Protein 3GP2 (pdb70)

Radius of gyration: 15.37 Å; Cα contacts (8 Å, |Δi|>4): 193; chains: 2; bounding box: 39×36×37 Å

B-factor: mean 21.36, std 9.33, range [9.02, 58.2]

Organism: Gallus gallus (NCBI:txid9031)

GO terms:
  GO:0005509 calcium ion binding (F, IDA)
  GO:0032991 protein-containing complex (C, IDA)
  GO:0051401 CH domain binding (F, IPI)
  GO:0005515 protein binding (F, IPI)
  GO:0097718 disordered domain specific binding (F, IPI)
  GO:0017022 myosin binding (F, IPI)

Sequence (166 aa):
DQLTEEQIAEFKEAFSLFDKDGDGTITTKELGTVMRSLGQNPTEAELQDMINEVDADGNGTIDFPEFLTMMARKMKDTDSEEEIREAFRVFDKDGNGYISAAELRHVMTNLGEKLTDEEVDEMIREADIDGDGQVNYEEFVQMMTASFNARRKLKGAILTTMLATA

InterPro domains:
  IPR002048 EF-hand domain [PF13499] (12-73)
  IPR002048 EF-hand domain [PF13499] (83-147)
  IPR002048 EF-hand domain [PS50222] (8-43)
  IPR002048 EF-hand domain [PS50222] (44-79)
  IPR002048 EF-hand domain [PS50222] (81-116)
  IPR002048 EF-hand domain [PS50222] (117-149)
  IPR002048 EF-hand domain [SM00054] (12-40)
  IPR002048 EF-hand domain [SM00054] (48-76)
  IPR002048 EF-hand domain [SM00054] (85-113)
  IPR002048 EF-hand domain [SM00054] (121-149)
  IPR002048 EF-hand domain [cd00051] (12-74)
  IPR002048 EF-hand domain [cd00051] (85-147)
  IPR011992 EF-hand domain pair [SSF47473] (2-147)
  IPR018247 EF-Hand 1, calcium-binding site [PS00018] (21-33)
  IPR018247 EF-Hand 1, calcium-binding site [PS00018] (57-69)
  IPR018247 EF-Hand 1, calcium-binding site [PS00018] (94-106)
  IPR018247 EF-Hand 1, calcium-binding site [PS00018] (130-142)
  IPR050230 Calmodulin/Myosin light chain/Troponin C-like [PTHR23048] (2-148)

Foldseek 3Di:
DDDDPVNVVVLVVVVCLLVVVPPQKHALVSVQLLQVLLVHHDDSVRSQVLCVVQVPVPPRIHGSVSSVVSVCVVVPDCVVVPVLVVVVCSQVVVPPFWRALVSQVSSCVSSVDDDDSVRSQVVQVVLVPPPPRIHGSVSSVVVVPD/DDDVVVVVVVVVVVVVVVPD

Structure (mmCIF, N/CA/C/O backbone):
data_3GP2
#
_entry.id   3GP2
#
_cell.length_a   69.599
_cell.length_b   38.409
_cell.length_c   75.012
_cell.angle_alpha   90.00
_cell.angle_beta   125.27
_cell.angle_gamma   90.00
#
_symmetry.space_group_name_H-M   'C 1 2 1'
#
loop_
_entity.id
_entity.type
_entity.pdbx_description
1 polymer Calmodulin
2 polymer 'Calcium/calmodulin-dependent protein kinase type II delta chain'
3 non-polymer 'CALCIUM ION'
4 water water
#
loop_
_atom_site.group_PDB
_atom_site.id
_atom_site.type_symbol
_atom_site.label_atom_id
_atom_site.label_alt_id
_atom_site.label_comp_id
_atom_site.label_asym_id
_atom_site.label_entity_id
_atom_site.label_seq_id
_atom_site.pdbx_PDB_ins_code
_atom_site.Cartn_x
_atom_site.Cartn_y
_atom_site.Cartn_z
_atom_site.occupancy
_atom_site.B_iso_or_equiv
_atom_site.auth_seq_id
_atom_site.auth_comp_id
_atom_site.auth_asym_id
_atom_site.auth_atom_id
_atom_site.pdbx_PDB_model_num
ATOM 1 N N . ASP A 1 2 ? 14.477 4.324 32.930 1.00 48.81 2 ASP A N 1
ATOM 2 C CA . ASP A 1 2 ? 15.700 4.941 33.527 1.00 48.43 2 ASP A CA 1
ATOM 3 C C . ASP A 1 2 ? 15.938 6.416 33.135 1.00 46.69 2 ASP A C 1
ATOM 4 O O . ASP A 1 2 ? 15.705 6.852 31.982 1.00 48.51 2 ASP A O 1
ATOM 9 N N . GLN A 1 3 ? 16.453 7.132 34.137 1.00 43.64 3 GLN A N 1
ATOM 10 C CA . GLN A 1 3 ? 16.848 8.542 34.114 1.00 40.74 3 GLN A CA 1
ATOM 11 C C . GLN A 1 3 ? 16.833 9.249 32.780 1.00 37.13 3 GLN A C 1
ATOM 12 O O . GLN A 1 3 ? 17.350 8.739 31.763 1.00 36.57 3 GLN A O 1
ATOM 18 N N . LEU A 1 4 ? 16.272 10.456 32.834 1.00 31.84 4 LEU A N 1
ATOM 19 C CA . LEU A 1 4 ? 16.425 11.427 31.733 1.00 28.50 4 LEU A CA 1
ATOM 20 C C . LEU A 1 4 ? 17.934 11.644 31.528 1.00 26.07 4 LEU A C 1
ATOM 21 O O . LEU A 1 4 ? 18.692 11.872 32.511 1.00 27.70 4 LEU A O 1
ATOM 26 N N . THR A 1 5 ? 18.395 11.583 30.279 1.00 22.44 5 THR A N 1
ATOM 27 C CA . THR A 1 5 ? 19.817 11.748 30.000 1.00 20.84 5 THR A CA 1
ATOM 28 C C . THR A 1 5 ? 20.165 13.150 29.461 1.00 19.08 5 THR A C 1
ATOM 29 O O . THR A 1 5 ? 19.301 13.871 28.937 1.00 18.38 5 THR A O 1
ATOM 33 N N . GLU A 1 6 ? 21.440 13.512 29.528 1.00 18.56 6 GLU A N 1
ATOM 34 C CA . GLU A 1 6 ? 21.933 14.782 29.039 1.00 17.92 6 GLU A CA 1
ATOM 35 C C . GLU A 1 6 ? 21.641 14.904 27.541 1.00 15.51 6 GLU A C 1
ATOM 36 O O . GLU A 1 6 ? 21.201 15.964 27.057 1.00 15.45 6 GLU A O 1
ATOM 42 N N . GLU A 1 7 ? 21.856 13.833 26.811 1.00 15.72 7 GLU A N 1
ATOM 43 C CA . GLU A 1 7 ? 21.584 13.858 25.361 1.00 16.11 7 GLU A CA 1
ATOM 44 C C . GLU A 1 7 ? 20.087 14.033 25.021 1.00 15.43 7 GLU A C 1
ATOM 45 O O . GLU A 1 7 ? 19.739 14.793 24.097 1.00 14.51 7 GLU A O 1
ATOM 51 N N . GLN A 1 8 ? 19.224 13.374 25.792 1.00 15.49 8 GLN A N 1
ATOM 52 C CA . GLN A 1 8 ? 17.796 13.565 25.614 1.00 16.05 8 GLN A CA 1
ATOM 53 C C . GLN A 1 8 ? 17.401 15.020 25.772 1.00 14.04 8 GLN A C 1
ATOM 54 O O . GLN A 1 8 ? 16.603 15.595 25.030 1.00 15.35 8 GLN A O 1
ATOM 60 N N . ILE A 1 9 ? 17.967 15.628 26.821 1.00 13.91 9 ILE A N 1
ATOM 61 C CA . ILE A 1 9 ? 17.719 17.049 27.064 1.00 13.36 9 ILE A CA 1
ATOM 62 C C . ILE A 1 9 ? 18.151 17.919 25.878 1.00 12.99 9 ILE A C 1
ATOM 63 O O . ILE A 1 9 ? 17.403 18.808 25.446 1.00 11.84 9 ILE A O 1
ATOM 68 N N . ALA A 1 10 ? 19.314 17.625 25.309 1.00 12.82 10 ALA A N 1
ATOM 69 C CA . ALA A 1 10 ? 19.840 18.386 24.201 1.00 12.66 10 ALA A CA 1
ATOM 70 C C . ALA A 1 10 ? 18.930 18.250 22.980 1.00 11.52 10 ALA A C 1
ATOM 71 O O . ALA A 1 10 ? 18.788 19.209 22.227 1.00 12.60 10 ALA A O 1
ATOM 73 N N . GLU A 1 11 ? 18.364 17.052 22.761 1.00 11.95 11 GLU A N 1
ATOM 74 C CA . GLU A 1 11 ? 17.427 16.776 21.661 1.00 11.20 11 GLU A CA 1
ATOM 75 C C . GLU A 1 11 ? 16.182 17.649 21.852 1.00 11.39 11 GLU A C 1
ATOM 76 O O . GLU A 1 11 ? 15.700 18.297 20.916 1.00 11.99 11 GLU A O 1
ATOM 82 N N . PHE A 1 12 ? 15.643 17.647 23.074 1.00 12.01 12 PHE A N 1
ATOM 83 C CA . PHE A 1 12 ? 14.489 18.505 23.338 1.00 12.18 12 PHE A CA 1
ATOM 84 C C . PHE A 1 12 ? 14.813 20.006 23.142 1.00 11.47 12 PHE A C 1
ATOM 85 O O . PHE A 1 12 ? 14.012 20.818 22.667 1.00 12.55 12 PHE A O 1
ATOM 93 N N . LYS A 1 13 ? 16.007 20.416 23.562 1.00 11.95 13 LYS A N 1
ATOM 94 C CA . LYS A 1 13 ? 16.423 21.784 23.437 1.00 12.63 13 LYS A CA 1
ATOM 95 C C . LYS A 1 13 ? 16.567 22.179 21.960 1.00 10.54 13 LYS A C 1
ATOM 96 O O . LYS A 1 13 ? 16.255 23.322 21.580 1.00 13.62 13 LYS A O 1
ATOM 102 N N . GLU A 1 14 ? 17.050 21.263 21.150 1.00 11.14 14 GLU A N 1
ATOM 103 C CA . GLU A 1 14 ? 17.138 21.497 19.720 1.00 11.67 14 GLU A CA 1
ATOM 104 C C . GLU A 1 14 ? 15.704 21.730 19.160 1.00 10.48 14 GLU A C 1
ATOM 105 O O . GLU A 1 14 ? 15.481 22.645 18.354 1.00 12.15 14 GLU A O 1
ATOM 111 N N . ALA A 1 15 ? 14.765 20.849 19.504 1.00 11.84 15 ALA A N 1
ATOM 112 C CA . ALA A 1 15 ? 13.370 21.027 19.038 1.00 11.45 15 ALA A CA 1
ATOM 113 C C . ALA A 1 15 ? 12.822 22.407 19.498 1.00 10.34 15 ALA A C 1
ATOM 114 O O . ALA A 1 15 ? 12.207 23.147 18.700 1.00 12.66 15 ALA A O 1
ATOM 116 N N . PHE A 1 16 ? 13.097 22.780 20.773 1.00 12.14 16 PHE A N 1
ATOM 117 C CA . PHE A 1 16 ? 12.595 24.021 21.300 1.00 13.26 16 PHE A CA 1
ATOM 118 C C . PHE A 1 16 ? 13.160 25.199 20.483 1.00 13.08 16 PHE A C 1
ATOM 119 O O . PHE A 1 16 ? 12.470 26.145 20.122 1.00 14.15 16 PHE A O 1
ATOM 127 N N . SER A 1 17 ? 14.449 25.123 20.174 1.00 13.29 17 SER A N 1
ATOM 128 C CA . SER A 1 17 ? 15.120 26.152 19.372 1.00 14.75 17 SER A CA 1
ATOM 129 C C . SER A 1 17 ? 14.563 26.278 17.975 1.00 13.74 17 SER A C 1
ATOM 130 O O . SER A 1 17 ? 14.602 27.385 17.41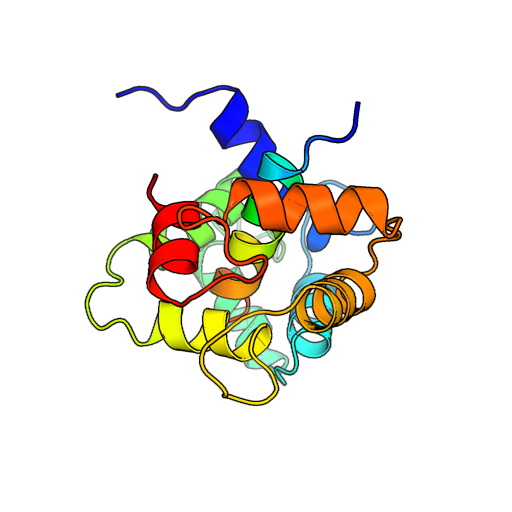2 1.00 15.33 17 SER A O 1
ATOM 133 N N . LEU A 1 18 ? 14.026 25.204 17.374 1.00 12.02 18 LEU A N 1
ATOM 134 C CA . LEU A 1 18 ? 13.432 25.369 16.033 1.00 11.93 18 LEU A CA 1
ATOM 135 C C . LEU A 1 18 ? 12.176 26.217 16.085 1.00 12.45 18 LEU A C 1
ATOM 136 O O . LEU A 1 18 ? 11.879 26.897 15.129 1.00 15.19 18 LEU A O 1
ATOM 141 N N . PHE A 1 19 ? 11.452 26.167 17.212 1.00 12.19 19 PHE A N 1
ATOM 142 C CA . PHE A 1 19 ? 10.329 27.057 17.412 1.00 12.69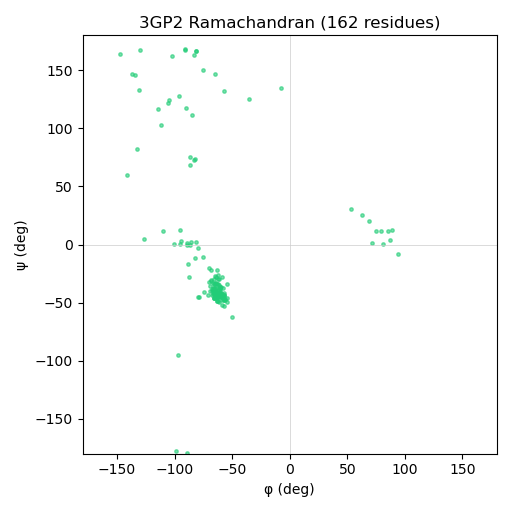 19 PHE A CA 1
ATOM 143 C C . PHE A 1 19 ? 10.781 28.476 17.852 1.00 14.35 19 PHE A C 1
ATOM 144 O O . PHE A 1 19 ? 10.217 29.477 17.376 1.00 15.81 19 PHE A O 1
ATOM 152 N N . ASP A 1 20 ? 11.721 28.540 18.803 1.00 16.31 20 ASP A N 1
ATOM 153 C CA . ASP A 1 20 ? 12.168 29.760 19.451 1.00 17.77 20 ASP A CA 1
ATOM 154 C C . ASP A 1 20 ? 13.262 30.413 18.647 1.00 19.57 20 ASP A C 1
ATOM 155 O O . ASP A 1 20 ? 14.435 30.427 19.057 1.00 22.68 20 ASP A O 1
ATOM 160 N N . LYS A 1 21 ? 12.875 30.903 17.491 1.00 23.02 21 LYS A N 1
ATOM 161 C CA . LYS A 1 21 ? 13.879 31.294 16.509 1.00 24.94 21 LYS A CA 1
ATOM 162 C C . LYS A 1 21 ? 14.655 32.549 16.921 1.00 27.44 21 LYS A C 1
ATOM 163 O O . LYS A 1 21 ? 15.809 32.725 16.478 1.00 29.06 21 LYS A O 1
ATOM 169 N N . ASP A 1 22 ? 14.061 33.318 17.844 1.00 26.75 22 ASP A N 1
ATOM 170 C CA . ASP A 1 22 ? 14.649 34.607 18.292 1.00 26.95 22 ASP A CA 1
ATOM 171 C C . ASP A 1 22 ? 15.457 34.381 19.567 1.00 27.02 22 ASP A C 1
ATOM 172 O O . ASP A 1 22 ? 16.078 35.309 20.086 1.00 28.04 22 ASP A O 1
ATOM 177 N N . GLY A 1 23 ? 15.476 33.124 19.983 1.00 25.79 23 GLY A N 1
ATOM 178 C CA . GLY A 1 23 ? 16.237 32.596 21.126 1.00 25.91 23 GLY A CA 1
ATOM 179 C C . GLY A 1 23 ? 16.005 33.333 22.407 1.00 26.68 23 GLY A C 1
ATOM 180 O O . GLY A 1 23 ? 16.895 33.433 23.254 1.00 27.51 23 GLY A O 1
ATOM 181 N N . ASP A 1 24 ? 14.817 33.882 22.570 1.00 25.78 24 ASP A N 1
ATOM 182 C CA . ASP A 1 24 ? 14.477 34.563 23.823 1.00 25.44 24 ASP A CA 1
ATOM 183 C C . ASP A 1 24 ? 13.951 33.681 24.943 1.00 24.74 24 ASP A C 1
ATOM 184 O O . ASP A 1 24 ? 13.690 34.172 26.057 1.00 26.18 24 ASP A O 1
ATOM 189 N N . GLY A 1 25 ? 13.882 32.363 24.694 1.00 23.05 25 GLY A N 1
ATOM 190 C CA . GLY A 1 25 ? 13.524 31.391 25.699 1.00 21.62 25 GLY A CA 1
ATOM 191 C C . GLY A 1 25 ? 12.044 31.140 25.857 1.00 21.69 25 GLY A C 1
ATOM 192 O O . GLY A 1 25 ? 11.630 30.380 26.722 1.00 21.63 25 GLY A O 1
ATOM 193 N N . THR A 1 26 ? 11.237 31.771 25.013 1.00 21.02 26 THR A N 1
ATOM 194 C CA . THR A 1 26 ? 9.798 31.529 25.068 1.00 21.95 26 THR A CA 1
ATOM 195 C C . THR A 1 26 ? 9.268 31.315 23.654 1.00 18.00 26 THR A C 1
ATOM 196 O O . THR A 1 26 ? 9.822 31.879 22.726 1.00 19.59 26 THR A O 1
ATOM 200 N N . ILE A 1 27 ? 8.248 30.439 23.493 1.00 16.15 27 ILE A N 1
ATOM 201 C CA . ILE A 1 27 ? 7.625 30.190 22.212 1.00 14.92 27 ILE A CA 1
ATOM 202 C C . ILE A 1 27 ? 6.271 30.891 22.291 1.00 14.81 27 ILE A C 1
ATOM 203 O O . ILE A 1 27 ? 5.412 30.626 23.123 1.00 16.26 27 ILE A O 1
ATOM 208 N N . THR A 1 28 ? 6.121 31.779 21.355 1.00 16.03 28 THR A N 1
ATOM 209 C CA . THR A 1 28 ? 4.876 32.513 21.184 1.00 16.33 28 THR A CA 1
ATOM 210 C C . THR A 1 28 ? 3.904 31.812 20.211 1.00 15.73 28 THR A C 1
ATOM 211 O O . THR A 1 28 ? 4.335 30.960 19.403 1.00 15.17 28 THR A O 1
ATOM 215 N N . THR A 1 29 ? 2.624 32.238 20.141 1.00 18.42 29 THR A N 1
ATOM 216 C CA . THR A 1 29 ? 1.735 31.686 19.093 1.00 18.79 29 THR A CA 1
ATOM 217 C C . THR A 1 29 ? 2.278 32.013 17.701 1.00 17.06 29 THR A C 1
ATOM 218 O O . THR A 1 29 ? 2.149 31.183 16.786 1.00 16.70 29 THR A O 1
ATOM 222 N N . LYS A 1 30 ? 2.892 33.184 17.516 1.00 16.71 30 LYS A N 1
ATOM 223 C CA . LYS A 1 30 ? 3.452 33.549 16.216 1.00 16.47 30 LYS A CA 1
ATOM 224 C C . LYS A 1 30 ? 4.563 32.549 15.816 1.00 13.76 30 LYS A C 1
ATOM 225 O O . LYS A 1 30 ? 4.564 32.053 14.656 1.00 15.84 30 LYS A O 1
ATOM 231 N N . GLU A 1 31 ? 5.422 32.177 16.787 1.00 14.07 31 GLU A N 1
ATOM 232 C CA . GLU A 1 31 ? 6.475 31.224 16.478 1.00 13.65 31 GLU A CA 1
ATOM 233 C C . GLU A 1 31 ? 5.899 29.801 16.200 1.00 12.74 31 GLU A C 1
ATOM 234 O O . GLU A 1 31 ? 6.365 29.085 15.311 1.00 13.98 31 GLU A O 1
ATOM 240 N N . LEU A 1 32 ? 4.914 29.390 16.964 1.00 11.83 32 LEU A N 1
ATOM 241 C CA . LEU A 1 32 ? 4.263 28.132 16.717 1.00 12.94 32 LEU A CA 1
ATOM 242 C C . LEU A 1 32 ? 3.700 28.060 15.299 1.00 13.52 32 LEU A C 1
ATOM 243 O O . LEU A 1 32 ? 3.911 27.125 14.549 1.00 13.99 32 LEU A O 1
ATOM 252 N N . GLY A 1 33 ? 2.994 29.123 14.928 1.00 12.89 33 GLY A N 1
ATOM 253 C CA . GLY A 1 33 ? 2.411 29.210 13.618 1.00 14.38 33 GLY A CA 1
ATOM 254 C C . GLY A 1 33 ? 3.429 29.161 12.511 1.00 12.45 33 GLY A C 1
ATOM 255 O O . GLY A 1 33 ? 3.244 28.510 11.486 1.00 15.40 33 GLY A O 1
ATOM 256 N N . THR A 1 34 ? 4.519 29.892 12.706 1.00 14.49 34 THR A N 1
ATOM 257 C CA . THR A 1 34 ? 5.576 29.923 11.717 1.00 15.71 34 THR A CA 1
ATOM 258 C C . THR A 1 34 ? 6.146 28.542 11.399 1.00 14.48 34 THR A C 1
ATOM 259 O O . THR A 1 34 ? 6.238 28.114 10.209 1.00 14.68 34 THR A O 1
ATOM 263 N N . VAL A 1 35 ? 6.446 27.796 12.461 1.00 13.98 35 VAL A N 1
ATOM 264 C CA . VAL A 1 35 ? 6.990 26.456 12.265 1.00 14.10 35 VAL A CA 1
ATOM 265 C C . VAL A 1 35 ? 5.926 25.566 11.572 1.00 13.79 35 VAL A C 1
ATOM 266 O O . VAL A 1 35 ? 6.199 24.861 10.585 1.00 14.42 35 VAL A O 1
ATOM 270 N N . MET A 1 36 ? 4.683 25.631 12.053 1.00 12.92 36 MET A N 1
ATOM 271 C CA . MET A 1 36 ? 3.665 24.751 11.525 1.00 13.59 36 MET A CA 1
ATOM 272 C C . MET A 1 36 ? 3.436 25.024 10.039 1.00 13.20 36 MET A C 1
ATOM 273 O O . MET A 1 36 ? 3.311 24.092 9.270 1.00 14.46 36 MET A O 1
ATOM 278 N N . ARG A 1 37 ? 3.327 26.282 9.650 1.00 12.96 37 ARG A N 1
ATOM 279 C CA . ARG A 1 37 ? 3.159 26.585 8.238 1.00 14.83 37 ARG A CA 1
ATOM 280 C C . ARG A 1 37 ? 4.350 26.167 7.401 1.00 16.18 37 ARG A C 1
ATOM 281 O O . ARG A 1 37 ? 4.205 25.728 6.250 1.00 18.38 37 ARG A O 1
ATOM 289 N N . SER A 1 38 ? 5.529 26.260 7.984 1.00 15.98 38 SER A N 1
ATOM 290 C CA . SER A 1 38 ? 6.756 25.789 7.283 1.00 17.88 38 SER A CA 1
ATOM 291 C C . SER A 1 38 ? 6.684 24.295 6.967 1.00 17.33 38 SER A C 1
ATOM 292 O O . SER A 1 38 ? 7.299 23.815 5.981 1.00 19.46 38 SER A O 1
ATOM 295 N N . LEU A 1 39 ? 5.970 23.563 7.795 1.00 17.17 39 LEU A N 1
ATOM 296 C CA . LEU A 1 39 ? 5.777 22.128 7.687 1.00 17.70 39 LEU A CA 1
ATOM 297 C C . LEU A 1 39 ? 4.461 21.742 6.947 1.00 18.85 39 LEU A C 1
ATOM 298 O O . LEU A 1 39 ? 4.024 20.598 6.978 1.00 20.65 39 LEU A O 1
ATOM 303 N N . GLY A 1 40 ? 3.859 22.742 6.314 1.00 18.73 40 GLY A N 1
ATOM 304 C CA . GLY A 1 40 ? 2.711 22.568 5.418 1.00 20.18 40 GLY A CA 1
ATOM 305 C C . GLY A 1 40 ? 1.376 22.545 6.092 1.00 19.11 40 GLY A C 1
ATOM 306 O O . GLY A 1 40 ? 0.395 22.160 5.484 1.00 22.64 40 GLY A O 1
ATOM 307 N N . GLN A 1 41 ? 1.353 22.929 7.372 1.00 18.21 41 GLN A N 1
ATOM 308 C CA . GLN A 1 41 ? 0.128 22.996 8.125 1.00 17.40 41 GLN A CA 1
ATOM 309 C C . GLN A 1 41 ? -0.473 24.414 7.987 1.00 16.95 41 GLN A C 1
ATOM 310 O O . GLN A 1 41 ? 0.191 25.340 7.563 1.00 17.63 41 GLN A O 1
ATOM 316 N N . ASN A 1 42 ? -1.722 24.577 8.404 1.00 16.91 42 ASN A N 1
ATOM 317 C CA . ASN A 1 42 ? -2.405 25.878 8.325 1.00 17.54 42 ASN A CA 1
ATOM 318 C C . ASN A 1 42 ? -3.274 26.135 9.556 1.00 16.23 42 ASN A C 1
ATOM 319 O O . ASN A 1 42 ? -4.494 26.371 9.445 1.00 16.81 42 ASN A O 1
ATOM 324 N N . PR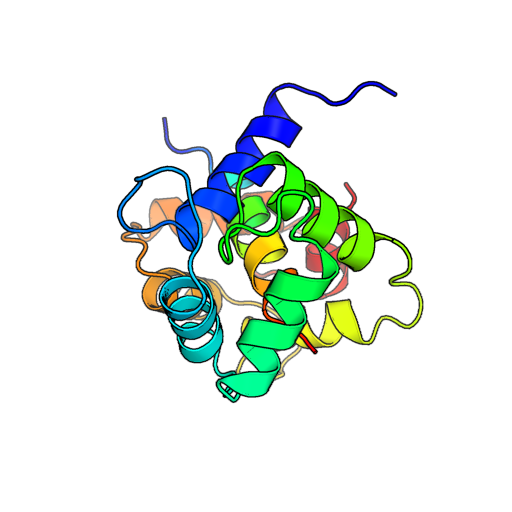O A 1 43 ? -2.647 26.153 10.726 1.00 17.10 43 PRO A N 1
ATOM 325 C CA . PRO A 1 43 ? -3.453 26.357 11.902 1.00 14.70 43 PRO A CA 1
ATOM 326 C C . PRO A 1 43 ? -4.115 27.730 11.944 1.00 14.30 43 PRO A C 1
ATOM 327 O O . PRO A 1 43 ? -3.530 28.733 11.548 1.00 15.84 43 PRO A O 1
ATOM 331 N N . THR A 1 44 ? -5.313 27.780 12.528 1.00 14.03 44 THR A N 1
ATOM 332 C CA . THR A 1 44 ? -5.940 29.076 12.729 1.00 14.10 44 THR A CA 1
ATOM 333 C C . THR A 1 44 ? -5.375 29.691 14.039 1.00 14.16 44 THR A C 1
ATOM 334 O O . THR A 1 44 ? -4.782 29.002 14.850 1.00 13.68 44 THR A O 1
ATOM 338 N N . GLU A 1 45 ? -5.547 30.981 14.237 1.00 14.32 45 GLU A N 1
ATOM 339 C CA . GLU A 1 45 ? -5.166 31.687 15.456 1.00 13.41 45 GLU A CA 1
ATOM 340 C C . GLU A 1 45 ? -5.779 31.039 16.671 1.00 14.48 45 GLU A C 1
ATOM 341 O O . GLU A 1 45 ? -5.054 30.776 17.670 1.00 14.91 45 GLU A O 1
ATOM 347 N N . ALA A 1 46 ? -7.083 30.708 16.630 1.00 13.79 46 ALA A N 1
ATOM 348 C CA . ALA A 1 46 ? -7.737 30.109 17.783 1.00 14.73 46 ALA A CA 1
ATOM 349 C C . ALA A 1 46 ? -7.165 28.730 18.055 1.00 13.39 46 ALA A C 1
ATOM 350 O O . ALA A 1 46 ? -7.072 28.317 19.215 1.00 15.24 46 ALA A O 1
ATOM 352 N N . GLU A 1 47 ? -6.781 27.997 17.002 1.00 13.73 47 GLU A N 1
ATOM 353 C CA . GLU A 1 47 ? -6.125 26.691 17.197 1.00 13.27 47 GLU A CA 1
ATOM 354 C C . GLU A 1 47 ? -4.734 26.838 17.882 1.00 14.08 47 GLU A C 1
ATOM 355 O O . GLU A 1 47 ? -4.375 26.017 18.728 1.00 15.42 47 GLU A O 1
ATOM 361 N N . LEU A 1 48 ? -3.983 27.860 17.515 1.00 13.29 48 LEU A N 1
ATOM 362 C CA . LEU A 1 48 ? -2.662 28.143 18.162 1.00 13.82 48 LEU A CA 1
ATOM 363 C C . LEU A 1 48 ? -2.849 28.502 19.628 1.00 15.00 48 LEU A C 1
ATOM 364 O O . LEU A 1 48 ? -2.153 28.011 20.529 1.00 16.22 48 LEU A O 1
ATOM 369 N N . GLN A 1 49 ? -3.899 29.250 19.902 1.00 14.57 49 GLN A N 1
ATOM 370 C CA . GLN A 1 49 ? -4.223 29.623 21.296 1.00 16.05 49 GLN A CA 1
ATOM 371 C C . GLN A 1 49 ? -4.606 28.434 22.081 1.00 15.60 49 GLN A C 1
ATOM 372 O O . GLN A 1 49 ? -4.164 28.343 23.287 1.00 18.16 49 GLN A O 1
ATOM 378 N N . ASP A 1 50 ? -5.330 27.508 21.461 1.00 17.26 50 ASP A N 1
ATOM 379 C CA . ASP A 1 50 ? -5.797 26.314 22.128 1.00 18.14 50 ASP A CA 1
ATOM 380 C C . ASP A 1 50 ? -4.536 25.485 22.531 1.00 18.51 50 ASP A C 1
ATOM 381 O O . ASP A 1 50 ? -4.458 24.968 23.643 1.00 20.98 50 ASP A O 1
ATOM 386 N N . MET A 1 51 ? -3.588 25.385 21.604 1.00 16.30 51 MET A N 1
ATOM 387 C CA . MET A 1 51 ? -2.340 24.609 21.848 1.00 17.90 51 MET A CA 1
ATOM 388 C C . MET A 1 51 ? -1.618 25.195 23.050 1.00 19.08 51 MET A C 1
ATOM 389 O O . MET A 1 51 ? -1.123 24.444 23.925 1.00 17.43 51 MET A O 1
ATOM 394 N N . ILE A 1 52 ? -1.457 26.469 23.097 1.00 16.46 52 ILE A N 1
ATOM 395 C CA . ILE A 1 52 ? -0.767 27.126 24.213 1.00 17.66 52 ILE A CA 1
ATOM 396 C C . ILE A 1 52 ? -1.549 26.981 25.486 1.00 18.76 52 ILE A C 1
ATOM 397 O O . ILE A 1 52 ? -0.990 26.660 26.554 1.00 19.17 52 ILE A O 1
ATOM 402 N N . ASN A 1 53 ? -2.859 27.157 25.432 1.00 19.45 53 ASN A N 1
ATOM 403 C CA . ASN A 1 53 ? -3.631 27.052 26.678 1.00 21.96 53 ASN A CA 1
ATOM 404 C C . ASN A 1 53 ? -3.629 25.712 27.331 1.00 22.41 53 ASN A C 1
ATOM 405 O O . ASN A 1 53 ? -3.755 25.664 28.544 1.00 25.21 53 ASN A O 1
ATOM 410 N N . GLU A 1 54 ? -3.474 24.639 26.571 1.00 22.15 54 GLU A N 1
ATOM 411 C CA . GLU A 1 54 ? -3.443 23.283 27.097 1.00 22.87 54 GLU A CA 1
ATOM 412 C C . GLU A 1 54 ? -2.253 23.067 28.056 1.00 21.97 54 GLU A C 1
ATOM 413 O O . GLU A 1 54 ? -2.320 22.188 28.937 1.00 24.06 54 GLU A O 1
ATOM 419 N N . VAL A 1 55 ? -1.191 23.835 27.881 1.00 20.37 55 VAL A N 1
ATOM 420 C CA . VAL A 1 55 ? 0.029 23.645 28.712 1.00 18.91 55 VAL A CA 1
ATOM 421 C C . VAL A 1 55 ? 0.531 24.912 29.425 1.00 18.68 55 VAL A C 1
ATOM 422 O O . VAL A 1 55 ? 1.564 24.899 30.093 1.00 20.60 55 VAL A O 1
ATOM 426 N N . ASP A 1 56 ? -0.191 26.030 29.332 1.00 19.60 56 ASP A N 1
ATOM 427 C CA . ASP A 1 56 ? 0.259 27.294 29.883 1.00 20.13 56 ASP A CA 1
ATOM 428 C C . ASP A 1 56 ? -0.021 27.414 31.363 1.00 21.54 56 ASP A C 1
ATOM 429 O O . ASP A 1 56 ? -0.918 28.167 31.782 1.00 25.00 56 ASP A O 1
ATOM 434 N N . ALA A 1 57 ? 0.778 26.677 32.104 1.00 21.37 57 ALA A N 1
ATOM 435 C CA . ALA A 1 57 ? 0.645 26.550 33.557 1.00 21.91 57 ALA A CA 1
ATOM 436 C C . ALA A 1 57 ? 0.646 27.855 34.288 1.00 22.72 57 ALA A C 1
ATOM 437 O O . ALA A 1 57 ? -0.029 27.972 35.364 1.00 26.15 57 ALA A O 1
ATOM 439 N N . ASP A 1 58 ? 1.403 28.829 33.801 1.00 23.66 58 ASP A N 1
ATOM 440 C CA . ASP A 1 58 ? 1.595 30.089 34.513 1.00 25.82 58 ASP A CA 1
ATOM 441 C C . ASP A 1 58 ? 0.723 31.182 33.945 1.00 26.69 58 ASP A C 1
ATOM 442 O O . ASP A 1 58 ? 0.793 32.345 34.407 1.00 28.34 58 ASP A O 1
ATOM 447 N N . GLY A 1 59 ? -0.056 30.815 32.922 1.00 27.26 59 GLY A N 1
ATOM 448 C CA . GLY A 1 59 ? -1.019 31.716 32.275 1.00 27.21 59 GLY A CA 1
ATOM 449 C C . GLY A 1 59 ? -0.485 32.947 31.571 1.00 27.23 59 GLY A C 1
ATOM 450 O O . GLY A 1 59 ? -1.225 33.923 31.392 1.00 30.04 59 GLY A O 1
ATOM 451 N N . ASN A 1 60 ? 0.757 32.933 31.121 1.00 25.47 60 ASN A N 1
ATOM 452 C CA . ASN A 1 60 ? 1.371 34.134 30.577 1.00 25.24 60 ASN A CA 1
ATOM 453 C C . ASN A 1 60 ? 1.238 34.221 29.073 1.00 25.08 60 ASN A C 1
ATOM 454 O O . ASN A 1 60 ? 1.688 35.164 28.436 1.00 27.88 60 ASN A O 1
ATOM 459 N N . GLY A 1 61 ? 0.547 33.259 28.518 1.00 24.98 61 GLY A N 1
ATOM 460 C CA . GLY A 1 61 ? 0.231 33.258 27.095 1.00 24.18 61 GLY A CA 1
ATOM 461 C C . GLY A 1 61 ? 1.323 32.778 26.126 1.00 22.85 61 GLY A C 1
ATOM 462 O O . GLY A 1 61 ? 1.120 32.736 24.911 1.00 22.62 61 GLY A O 1
ATOM 463 N N . THR A 1 62 ? 2.464 32.395 26.677 1.00 21.80 62 THR A N 1
ATOM 464 C CA . THR A 1 62 ? 3.546 31.819 25.926 1.00 19.97 62 THR A CA 1
ATOM 465 C C . THR A 1 62 ? 4.035 30.517 26.590 1.00 19.27 62 THR A C 1
ATOM 466 O O . THR A 1 62 ? 3.706 30.190 27.719 1.00 19.39 62 THR A O 1
ATOM 470 N N . ILE A 1 63 ? 4.833 29.810 25.811 1.00 17.85 63 ILE A N 1
ATOM 471 C CA . ILE A 1 63 ? 5.357 28.511 26.214 1.00 16.54 63 ILE A CA 1
ATOM 472 C C . ILE A 1 63 ? 6.837 28.626 26.617 1.00 17.51 63 ILE A C 1
ATOM 473 O O . ILE A 1 63 ? 7.680 29.008 25.810 1.00 18.55 63 ILE A O 1
ATOM 478 N N . ASP A 1 64 ? 7.133 28.186 27.838 1.00 15.99 64 ASP A N 1
ATOM 479 C CA . ASP A 1 64 ? 8.511 28.072 28.293 1.00 17.03 64 ASP A CA 1
ATOM 480 C C . ASP A 1 64 ? 8.974 26.661 28.170 1.00 15.46 64 ASP A C 1
ATOM 481 O O . ASP A 1 64 ? 8.276 25.787 27.688 1.00 15.70 64 ASP A O 1
ATOM 486 N N . PHE A 1 65 ? 10.208 26.393 28.591 1.00 17.13 65 PHE A N 1
ATOM 487 C CA . PHE A 1 65 ? 10.771 25.046 28.428 1.00 15.14 65 PHE A CA 1
ATOM 488 C C . PHE A 1 65 ? 9.950 23.911 29.082 1.00 14.23 65 PHE A C 1
ATOM 489 O O . PHE A 1 65 ? 9.668 22.921 28.444 1.00 14.45 65 PHE A O 1
ATOM 497 N N . PRO A 1 66 ? 9.611 24.029 30.386 1.00 14.89 66 PRO A N 1
ATOM 498 C CA . PRO A 1 66 ? 8.855 22.953 30.986 1.00 13.96 66 PRO A CA 1
ATOM 499 C C . PRO A 1 66 ? 7.511 22.709 30.332 1.00 13.50 66 PRO A C 1
ATOM 500 O O . PRO A 1 66 ? 7.046 21.561 30.199 1.00 14.42 66 PRO A O 1
ATOM 504 N N . GLU A 1 67 ? 6.889 23.804 29.928 1.00 13.43 67 GLU A N 1
ATOM 505 C CA . GLU A 1 67 ? 5.559 23.727 29.300 1.00 13.14 67 GLU A CA 1
ATOM 506 C C . GLU A 1 67 ? 5.718 23.070 27.925 1.00 13.32 67 GLU A C 1
ATOM 507 O O . GLU A 1 67 ? 4.902 22.244 27.538 1.00 14.16 67 GLU A O 1
ATOM 513 N N . PHE A 1 68 ? 6.836 23.352 27.244 1.00 13.23 68 PHE A N 1
ATOM 514 C CA . PHE A 1 68 ? 7.126 22.736 25.939 1.00 12.54 68 PHE A CA 1
ATOM 515 C C . PHE A 1 68 ? 7.354 21.231 26.128 1.00 11.20 68 PHE A C 1
ATOM 516 O O . PHE A 1 68 ? 6.838 20.380 25.358 1.00 14.03 68 PHE A O 1
ATOM 524 N N . LEU A 1 69 ? 8.106 20.871 27.183 1.00 12.35 69 LEU A N 1
ATOM 525 C CA . LEU A 1 69 ? 8.303 19.448 27.462 1.00 13.04 69 LEU A CA 1
ATOM 526 C C . LEU A 1 69 ? 7.012 18.719 27.746 1.00 13.03 69 LEU A C 1
ATOM 527 O O . LEU A 1 69 ? 6.806 17.613 27.321 1.00 14.89 69 LEU A O 1
ATOM 532 N N . THR A 1 70 ? 6.113 19.399 28.426 1.00 14.19 70 THR A N 1
ATOM 533 C CA . THR A 1 70 ? 4.782 18.847 28.721 1.00 14.47 70 THR A CA 1
ATOM 534 C C . THR A 1 70 ? 3.961 18.625 27.467 1.00 15.04 70 THR A C 1
ATOM 535 O O . THR A 1 70 ? 3.351 17.591 27.316 1.00 15.56 70 THR A O 1
ATOM 539 N N . MET A 1 71 ? 4.017 19.607 26.560 1.00 15.38 71 MET A N 1
ATOM 540 C CA . MET A 1 71 ? 3.397 19.431 25.232 1.00 16.59 71 MET A CA 1
ATOM 541 C C . MET A 1 71 ? 3.931 18.188 24.567 1.00 15.70 71 MET A C 1
ATOM 542 O O . MET A 1 71 ? 3.187 17.414 23.960 1.00 19.80 71 MET A O 1
ATOM 551 N N . MET A 1 72 ? 5.243 18.030 24.536 1.00 17.25 72 MET A N 1
ATOM 552 C CA . MET A 1 72 ? 5.875 16.859 23.928 1.00 19.01 72 MET A CA 1
ATOM 553 C C . MET A 1 72 ? 5.495 15.545 24.556 1.00 19.11 72 MET A C 1
ATOM 554 O O . MET A 1 72 ? 5.260 14.537 23.912 1.00 20.93 72 MET A O 1
ATOM 559 N N . ALA A 1 73 ? 5.461 15.551 25.869 1.00 18.41 73 ALA A N 1
ATOM 560 C CA . ALA A 1 73 ? 5.169 14.330 26.618 1.00 19.89 73 ALA A CA 1
ATOM 561 C C . ALA A 1 73 ? 3.759 13.851 26.331 1.00 21.23 73 ALA A C 1
ATOM 562 O O . ALA A 1 73 ? 3.512 12.629 26.171 1.00 22.33 73 ALA A O 1
ATOM 564 N N . ARG A 1 74 ? 2.841 14.789 26.246 1.00 21.14 74 ARG A N 1
ATOM 565 C CA . ARG A 1 74 ? 1.448 14.421 25.865 1.00 22.83 74 ARG A CA 1
ATOM 566 C C . ARG A 1 74 ? 1.406 13.857 24.430 1.00 23.92 74 ARG A C 1
ATOM 567 O O . ARG A 1 74 ? 0.756 12.828 24.163 1.00 25.75 74 ARG A O 1
ATOM 575 N N . LYS A 1 75 ? 2.150 14.501 23.529 1.00 24.87 75 LYS A N 1
ATOM 576 C CA . LYS A 1 75 ? 2.158 14.039 22.119 1.00 26.52 75 LYS A CA 1
ATOM 577 C C . LYS A 1 75 ? 2.684 12.620 21.990 1.00 28.89 75 LYS A C 1
ATOM 578 O O . LYS A 1 75 ? 2.098 11.762 21.281 1.00 29.45 75 LYS A O 1
ATOM 584 N N . MET A 1 76 ? 3.777 12.373 22.689 1.00 30.41 76 MET A N 1
ATOM 585 C CA . MET A 1 76 ? 4.522 11.150 22.527 1.00 32.78 76 MET A CA 1
ATOM 586 C C . MET A 1 76 ? 3.921 9.991 23.340 1.00 34.69 76 MET A C 1
ATOM 587 O O . MET A 1 76 ? 4.271 8.821 23.111 1.00 36.42 76 MET A O 1
ATOM 595 N N . LYS A 1 77 ? 2.982 10.330 24.227 1.00 36.32 77 LYS A N 1
ATOM 596 C CA . LYS A 1 77 ? 2.326 9.378 25.164 1.00 38.84 77 LYS A CA 1
ATOM 597 C C . LYS A 1 77 ? 1.776 8.083 24.496 1.00 40.39 77 LYS A C 1
ATOM 598 O O . LYS A 1 77 ? 2.200 6.928 24.822 1.00 42.76 77 LYS A O 1
ATOM 604 N N . ASP A 1 78 ? 0.828 8.267 23.586 1.00 41.46 78 ASP A N 1
ATOM 605 C CA . ASP A 1 78 ? 0.009 7.120 23.091 1.00 42.01 78 ASP A CA 1
ATOM 606 C C . ASP A 1 78 ? -0.093 7.099 21.578 1.00 41.23 78 ASP A C 1
ATOM 607 O O . ASP A 1 78 ? -1.124 7.547 21.031 1.00 42.65 78 ASP A O 1
ATOM 612 N N . THR A 1 79 ? 0.929 6.549 20.914 1.00 39.29 79 THR A N 1
ATOM 613 C CA . THR A 1 79 ? 1.091 6.762 19.452 1.00 38.58 79 THR A CA 1
ATOM 614 C C . THR A 1 79 ? 0.820 5.497 18.636 1.00 37.46 79 THR A C 1
ATOM 615 O O . THR A 1 79 ? 1.095 5.442 17.419 1.00 36.56 79 THR A O 1
ATOM 619 N N . ASP A 1 80 ? 0.261 4.503 19.339 1.00 37.20 80 ASP A N 1
ATOM 620 C CA . ASP A 1 80 ? 0.064 3.130 18.792 1.00 36.72 80 ASP A CA 1
ATOM 621 C C . ASP A 1 80 ? -0.885 3.085 17.602 1.00 35.29 80 ASP A C 1
ATOM 622 O O . ASP A 1 80 ? -0.815 2.148 16.783 1.00 34.72 80 ASP A O 1
ATOM 627 N N . SER A 1 81 ? -1.744 4.098 17.469 1.00 33.69 81 SER A N 1
ATOM 628 C CA . SER A 1 81 ? -2.679 4.106 16.322 1.00 33.00 81 SER A CA 1
ATOM 629 C C . SER A 1 81 ? -1.881 4.313 15.067 1.00 32.65 81 SER A C 1
ATOM 630 O O . SER A 1 81 ? -2.300 3.930 13.963 1.00 32.50 81 SER A O 1
ATOM 633 N N . GLU A 1 82 ? -0.692 4.883 15.276 1.00 31.27 82 GLU A N 1
ATOM 634 C CA . GL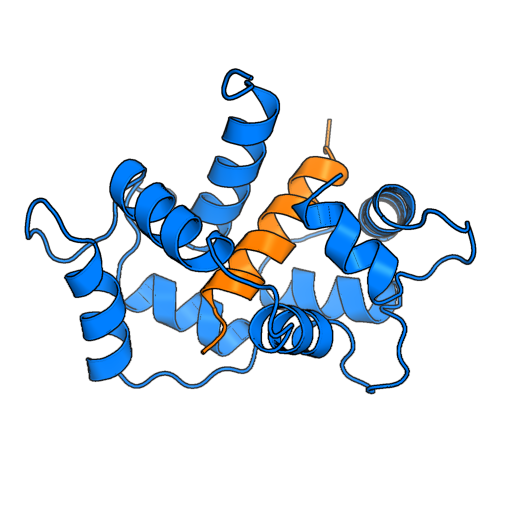U A 1 82 ? 0.261 5.265 14.187 1.00 31.33 82 GLU A CA 1
ATOM 635 C C . GLU A 1 82 ? -0.202 6.459 13.383 1.00 30.07 82 GLU A C 1
ATOM 636 O O . GLU A 1 82 ? 0.482 6.919 12.467 1.00 28.67 82 GLU A O 1
ATOM 642 N N . GLU A 1 83 ? -1.346 7.007 13.756 1.00 28.80 83 GLU A N 1
ATOM 643 C CA . GLU A 1 83 ? -1.894 8.099 12.988 1.00 29.11 83 GLU A CA 1
ATOM 644 C C . GLU A 1 83 ? -0.941 9.270 13.026 1.00 29.11 83 GLU A C 1
ATOM 645 O O . GLU A 1 83 ? -0.640 9.848 11.992 1.00 28.74 83 GLU A O 1
ATOM 651 N N . GLU A 1 84 ? -0.432 9.584 14.220 1.00 28.16 84 GLU A N 1
ATOM 652 C CA . GLU A 1 84 ? 0.361 10.801 14.359 1.00 27.03 84 GLU A CA 1
ATOM 653 C C . GLU A 1 84 ? 1.736 10.656 13.756 1.00 25.60 84 GLU A C 1
ATOM 654 O O . GLU A 1 84 ? 2.238 11.597 13.102 1.00 22.63 84 GLU A O 1
ATOM 660 N N . ILE A 1 85 ? 2.329 9.497 13.986 1.00 24.14 85 ILE A N 1
ATOM 661 C CA . ILE A 1 85 ? 3.678 9.201 13.432 1.00 24.80 85 ILE A CA 1
ATOM 662 C C . ILE A 1 85 ? 3.658 9.197 11.938 1.00 23.58 85 ILE A C 1
ATOM 663 O O . ILE A 1 85 ? 4.547 9.790 11.311 1.00 22.28 85 ILE A O 1
ATOM 668 N N . ARG A 1 86 ? 2.632 8.588 11.375 1.00 23.10 86 ARG A N 1
ATOM 669 C CA . ARG A 1 86 ? 2.471 8.547 9.917 1.00 23.53 86 ARG A CA 1
ATOM 670 C C . ARG A 1 86 ? 2.251 9.954 9.346 1.00 22.59 86 ARG A C 1
ATOM 671 O O . ARG A 1 86 ? 2.770 10.274 8.276 1.00 21.67 86 ARG A O 1
ATOM 679 N N . GLU A 1 87 ? 1.577 10.828 10.104 1.00 20.77 87 GLU A N 1
ATOM 680 C CA . GLU A 1 87 ? 1.376 12.201 9.641 1.00 20.09 87 GLU A CA 1
ATOM 681 C C . GLU A 1 87 ? 2.761 12.898 9.582 1.00 18.92 87 GLU A C 1
ATOM 682 O O . GLU A 1 87 ? 3.058 13.590 8.613 1.00 19.38 87 GLU A O 1
ATOM 688 N N . ALA A 1 88 ? 3.555 12.730 10.622 1.00 17.79 88 ALA A N 1
ATOM 689 C CA . ALA A 1 88 ? 4.904 13.338 10.683 1.00 15.70 88 ALA A CA 1
ATOM 690 C C . ALA A 1 88 ? 5.788 12.743 9.587 1.00 14.66 88 ALA A C 1
ATOM 691 O O . ALA A 1 88 ? 6.505 13.460 8.906 1.00 13.43 88 ALA A O 1
ATOM 693 N N . PHE A 1 89 ? 5.712 11.430 9.363 1.00 16.57 89 PHE A N 1
ATOM 694 C CA . PHE A 1 89 ? 6.540 10.818 8.306 1.00 15.92 89 PHE A CA 1
ATOM 695 C C . PHE A 1 89 ? 6.192 11.413 6.967 1.00 15.93 89 PHE A C 1
ATOM 696 O O . PHE A 1 89 ? 7.069 11.641 6.167 1.00 15.45 89 PHE A O 1
ATOM 704 N N . ARG A 1 90 ? 4.893 11.640 6.722 1.00 16.71 90 ARG A N 1
ATOM 705 C CA . ARG A 1 90 ? 4.445 12.205 5.435 1.00 19.42 90 ARG A CA 1
ATOM 706 C C . ARG A 1 90 ? 4.906 13.594 5.148 1.00 16.98 90 ARG A C 1
ATOM 707 O O . ARG A 1 90 ? 5.056 14.002 4.017 1.00 18.08 90 ARG A O 1
ATOM 715 N N . VAL A 1 91 ? 5.163 14.350 6.199 1.00 14.55 91 VAL A N 1
ATOM 716 C CA . VAL A 1 91 ? 5.777 15.663 6.061 1.00 14.86 91 VAL A CA 1
ATOM 717 C C . VAL A 1 91 ? 7.123 15.520 5.362 1.00 14.36 91 VAL A C 1
ATOM 718 O O . VAL A 1 91 ? 7.472 16.325 4.490 1.00 17.18 91 VAL A O 1
ATOM 722 N N . PHE A 1 92 ? 7.912 14.535 5.790 1.00 13.82 92 PHE A N 1
ATOM 723 C CA . PHE A 1 92 ? 9.200 14.297 5.188 1.00 13.11 92 PHE A CA 1
ATOM 724 C C . PHE A 1 92 ? 9.097 13.546 3.843 1.00 12.78 92 PHE A C 1
ATOM 725 O O . PHE A 1 92 ? 9.739 13.941 2.854 1.00 14.65 92 PHE A O 1
ATOM 733 N N . ASP A 1 93 ? 8.279 12.488 3.793 1.00 13.66 93 ASP A N 1
ATOM 734 C CA . ASP A 1 93 ? 8.106 11.665 2.574 1.00 15.19 93 ASP A CA 1
ATOM 735 C C . ASP A 1 93 ? 7.081 12.304 1.636 1.00 17.00 93 ASP A C 1
ATOM 736 O O . ASP A 1 93 ? 5.973 11.811 1.437 1.00 17.87 93 ASP A O 1
ATOM 741 N N . LYS A 1 94 ? 7.495 13.382 1.006 1.00 17.01 94 LYS A N 1
ATOM 742 C CA . LYS A 1 94 ? 6.590 14.268 0.313 1.00 18.77 94 LYS A CA 1
ATOM 743 C C . LYS A 1 94 ? 5.970 13.619 -0.937 1.00 18.86 94 LYS A C 1
ATOM 744 O O . LYS A 1 94 ? 4.831 13.941 -1.301 1.00 21.01 94 LYS A O 1
ATOM 750 N N . ASP A 1 95 ? 6.734 12.739 -1.565 1.00 17.55 95 ASP A N 1
ATOM 751 C CA . ASP A 1 95 ? 6.242 12.034 -2.761 1.00 16.74 95 ASP A CA 1
ATOM 752 C C . ASP A 1 95 ? 5.513 10.750 -2.447 1.00 19.45 95 ASP A C 1
ATOM 753 O O . ASP A 1 95 ? 5.018 10.051 -3.357 1.00 20.19 95 ASP A O 1
ATOM 758 N N . GLY A 1 96 ? 5.413 10.433 -1.177 1.00 19.38 96 GLY A N 1
ATOM 759 C CA . GLY A 1 96 ? 4.592 9.322 -0.715 1.00 19.45 96 GLY A CA 1
ATOM 760 C C . GLY A 1 96 ? 5.089 7.937 -1.103 1.00 17.64 96 GLY A C 1
ATOM 761 O O . GLY A 1 96 ? 4.317 6.943 -1.041 1.00 21.69 96 GLY A O 1
ATOM 762 N N . ASN A 1 97 ? 6.378 7.833 -1.430 1.00 17.81 97 ASN A N 1
ATOM 763 C CA . ASN A 1 97 ? 6.900 6.593 -1.947 1.00 17.22 97 ASN A CA 1
ATOM 764 C C . ASN A 1 97 ? 7.388 5.649 -0.879 1.00 16.21 97 ASN A C 1
ATOM 765 O O . ASN A 1 97 ? 7.887 4.586 -1.180 1.00 18.26 97 ASN A O 1
ATOM 770 N N . GLY A 1 98 ? 7.260 6.025 0.403 1.00 15.96 98 GLY A N 1
ATOM 771 C CA . GLY A 1 98 ? 7.683 5.157 1.495 1.00 14.21 98 GLY A CA 1
ATOM 772 C C . GLY A 1 98 ? 9.078 5.336 2.071 1.00 15.32 98 GLY A C 1
ATOM 773 O O . GLY A 1 98 ? 9.462 4.702 3.059 1.00 15.49 98 GLY A O 1
ATOM 774 N N . TYR A 1 99 ? 9.867 6.167 1.403 1.00 14.90 99 TYR A N 1
ATOM 775 C CA . TYR A 1 99 ? 11.252 6.446 1.799 1.00 14.33 99 TYR A CA 1
ATOM 776 C C . TYR A 1 99 ? 11.493 7.906 1.820 1.00 13.09 99 TYR A C 1
ATOM 777 O O . TYR A 1 99 ? 11.138 8.673 0.856 1.00 15.85 99 TYR A O 1
ATOM 786 N N . ILE A 1 100 ? 12.123 8.368 2.920 1.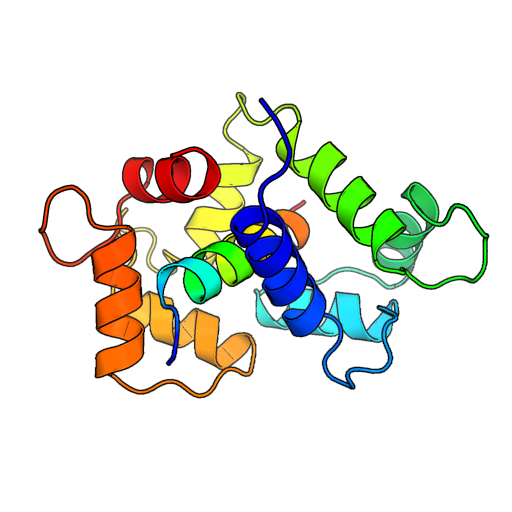00 11.88 100 ILE A N 1
ATOM 787 C CA . ILE A 1 100 ? 12.640 9.749 3.049 1.00 11.76 100 ILE A CA 1
ATOM 788 C C . ILE A 1 100 ? 14.033 9.762 2.405 1.00 11.06 100 ILE A C 1
ATOM 789 O O . ILE A 1 100 ? 14.931 9.108 2.876 1.00 12.84 100 ILE A O 1
ATOM 794 N N . SER A 1 101 ? 14.135 10.454 1.280 1.00 11.49 101 SER A N 1
ATOM 795 C CA . SER A 1 101 ? 15.387 10.644 0.580 1.00 11.32 101 SER A CA 1
ATOM 796 C C . SER A 1 101 ? 16.209 11.793 1.223 1.00 10.40 101 SER A C 1
ATOM 797 O O . SER A 1 101 ? 15.662 12.631 1.980 1.00 10.21 101 SER A O 1
ATOM 800 N N . ALA A 1 102 ? 17.474 11.840 0.834 1.00 10.92 102 ALA A N 1
ATOM 801 C CA . ALA A 1 102 ? 18.309 12.975 1.243 1.00 10.23 102 ALA A CA 1
ATOM 802 C C . ALA A 1 102 ? 17.649 14.313 0.782 1.00 9.84 102 ALA A C 1
ATOM 803 O O . ALA A 1 102 ? 17.634 15.283 1.533 1.00 10.88 102 ALA A O 1
ATOM 805 N N . ALA A 1 103 ? 17.208 14.356 -0.486 1.00 10.93 103 ALA A N 1
ATOM 806 C CA . ALA A 1 103 ? 16.571 15.563 -1.004 1.00 10.13 103 ALA A CA 1
ATOM 807 C C . ALA A 1 103 ? 15.347 15.973 -0.172 1.00 10.21 103 ALA A C 1
ATOM 808 O O . ALA A 1 103 ? 15.095 17.147 0.044 1.00 12.39 103 ALA A O 1
ATOM 810 N N . GLU A 1 104 ? 14.537 14.981 0.217 1.00 9.96 104 GLU A N 1
ATOM 811 C CA . GLU A 1 104 ? 13.368 15.239 1.035 1.00 10.00 104 GLU A CA 1
ATOM 812 C C . GLU A 1 104 ? 13.726 15.757 2.412 1.00 10.14 104 GLU A C 1
ATOM 813 O O . GLU A 1 104 ? 13.085 16.687 2.920 1.00 11.00 104 GLU A O 1
ATOM 819 N N . LEU A 1 105 ? 14.779 15.185 3.014 1.00 9.64 105 LEU A N 1
ATOM 820 C CA . LEU A 1 105 ? 15.214 15.707 4.287 1.00 9.72 105 LEU A CA 1
ATOM 821 C C . LEU A 1 105 ? 15.737 17.124 4.144 1.00 10.60 105 LEU A C 1
ATOM 822 O O . LEU A 1 105 ? 15.455 18.011 5.003 1.00 11.19 105 LEU A O 1
ATOM 827 N N . ARG A 1 106 ? 16.507 17.365 3.071 1.00 10.22 106 ARG A N 1
ATOM 828 C CA . ARG A 1 106 ? 16.976 18.740 2.882 1.00 10.64 106 ARG A CA 1
ATOM 829 C C . ARG A 1 106 ? 15.803 19.747 2.729 1.00 11.00 106 ARG A C 1
ATOM 830 O O . ARG A 1 106 ? 15.881 20.846 3.239 1.00 12.61 106 ARG A O 1
ATOM 838 N N . HIS A 1 107 ? 14.729 19.332 2.076 1.00 11.02 107 HIS A N 1
ATOM 839 C CA . HIS A 1 107 ? 13.511 20.189 1.865 1.00 11.18 107 HIS A CA 1
ATOM 840 C C . HIS A 1 107 ? 13.002 20.587 3.272 1.00 11.39 107 HIS A C 1
ATOM 841 O O . HIS A 1 107 ? 12.758 21.759 3.533 1.00 11.93 107 HIS A O 1
ATOM 848 N N . VAL A 1 108 ? 12.802 19.593 4.146 1.00 9.13 108 VAL A N 1
ATOM 849 C CA . VAL A 1 108 ? 12.233 19.894 5.439 1.00 10.04 108 VAL A CA 1
ATOM 850 C C . VAL A 1 108 ? 13.204 20.768 6.245 1.00 9.98 108 VAL A C 1
ATOM 851 O O . VAL A 1 108 ? 12.775 21.736 6.900 1.00 10.90 108 VAL A O 1
ATOM 855 N N . MET A 1 109 ? 14.489 20.419 6.264 1.00 9.64 109 MET A N 1
ATOM 856 C CA . MET A 1 109 ? 15.421 21.257 7.035 1.00 10.02 109 MET A CA 1
ATOM 857 C C . MET A 1 109 ? 15.502 22.705 6.525 1.00 10.89 109 MET A C 1
ATOM 858 O O . MET A 1 109 ? 15.589 23.635 7.310 1.00 11.50 109 MET A O 1
ATOM 863 N N . THR A 1 110 ? 15.446 22.868 5.211 1.00 11.39 110 THR A N 1
ATOM 864 C CA . THR A 1 110 ? 15.380 24.215 4.593 1.00 11.15 110 THR A CA 1
ATOM 865 C C . THR A 1 110 ? 14.107 25.006 5.007 1.00 11.20 110 THR A C 1
ATOM 866 O O . THR A 1 110 ? 14.137 26.152 5.435 1.00 12.73 110 THR A O 1
ATOM 870 N N . ASN A 1 111 ? 13.016 24.290 5.001 1.00 10.89 111 ASN A N 1
ATOM 871 C CA . ASN A 1 111 ? 11.759 24.889 5.482 1.00 13.43 111 ASN A CA 1
ATOM 872 C C . ASN A 1 111 ? 11.797 25.305 6.929 1.00 13.17 111 ASN A C 1
ATOM 873 O O . ASN A 1 111 ? 11.238 26.322 7.285 1.00 15.27 111 ASN A O 1
ATOM 878 N N . LEU A 1 112 ? 12.535 24.550 7.743 1.00 12.33 112 LEU A N 1
ATOM 879 C CA . LEU A 1 112 ? 12.671 24.839 9.167 1.00 12.92 112 LEU A CA 1
ATOM 880 C C . LEU A 1 112 ? 13.692 25.962 9.423 1.00 13.51 112 LEU A C 1
ATOM 881 O O . LEU A 1 112 ? 13.879 26.386 10.548 1.00 17.00 112 LEU A O 1
ATOM 886 N N . GLY A 1 113 ? 14.331 26.447 8.370 1.00 14.04 113 GLY A N 1
ATOM 887 C CA . GLY A 1 113 ? 15.282 27.511 8.509 1.00 13.76 113 GLY A CA 1
ATOM 888 C C . GLY A 1 113 ? 16.722 27.144 8.788 1.00 15.47 113 GLY A C 1
ATOM 889 O O . GLY A 1 113 ? 17.510 28.005 9.149 1.00 17.25 113 GLY A O 1
ATOM 890 N N . GLU A 1 114 ? 17.037 25.866 8.629 1.00 13.98 114 GLU A N 1
ATOM 891 C CA . GLU A 1 114 ? 18.379 25.335 8.958 1.00 15.55 114 GLU A CA 1
ATOM 892 C C . GLU A 1 114 ? 19.228 25.283 7.735 1.00 16.36 114 GLU A C 1
ATOM 893 O O . GLU A 1 114 ? 18.843 24.698 6.713 1.00 21.77 114 GLU A O 1
ATOM 899 N N . LYS A 1 115 ? 20.396 25.868 7.843 1.00 16.71 115 LYS A N 1
ATOM 900 C CA . LYS A 1 115 ? 21.422 25.828 6.822 1.00 16.40 115 LYS A CA 1
ATOM 901 C C . LYS A 1 115 ? 22.271 24.622 7.102 1.00 15.61 115 LYS A C 1
ATOM 902 O O . LYS A 1 115 ? 22.929 24.562 8.187 1.00 20.35 115 LYS A O 1
ATOM 908 N N . LEU A 1 116 ? 22.276 23.700 6.165 1.00 13.22 116 LEU A N 1
ATOM 909 C CA . LEU A 1 116 ? 23.089 22.472 6.293 1.00 13.27 116 LEU A CA 1
ATOM 910 C C . LEU A 1 116 ? 23.794 22.118 4.980 1.00 12.11 116 LEU A C 1
ATOM 911 O O . LEU A 1 116 ? 23.265 22.369 3.896 1.00 14.23 116 LEU A O 1
ATOM 916 N N . THR A 1 117 ? 24.982 21.537 5.103 1.00 12.41 117 THR A N 1
ATOM 917 C CA . THR A 1 117 ? 25.718 21.053 3.940 1.00 13.36 117 THR A CA 1
ATOM 918 C C . THR A 1 117 ? 25.190 19.680 3.526 1.00 13.12 117 THR A C 1
ATOM 919 O O . THR A 1 117 ? 24.536 18.956 4.304 1.00 13.80 117 THR A O 1
ATOM 923 N N . ASP A 1 118 ? 25.581 19.269 2.325 1.00 15.23 118 ASP A N 1
ATOM 924 C CA . ASP A 1 118 ? 25.235 17.981 1.777 1.00 15.81 118 ASP A CA 1
ATOM 925 C C . ASP A 1 118 ? 25.738 16.885 2.762 1.00 16.28 118 ASP A C 1
ATOM 926 O O . ASP A 1 118 ? 25.020 15.929 3.050 1.00 16.87 118 ASP A O 1
ATOM 931 N N . GLU A 1 119 ? 26.967 17.045 3.257 1.00 16.78 119 GLU A N 1
ATOM 932 C CA . GLU A 1 119 ? 27.634 16.143 4.229 1.00 18.69 119 GLU A CA 1
ATOM 933 C C . GLU A 1 119 ? 26.899 16.044 5.560 1.00 15.73 119 GLU A C 1
ATOM 934 O O . GLU A 1 119 ? 26.686 14.951 6.089 1.00 15.45 119 GLU A O 1
ATOM 944 N N . GLU A 1 120 ? 26.412 17.188 6.046 1.00 12.82 120 GLU A N 1
ATOM 945 C CA . GLU A 1 120 ? 25.608 17.190 7.277 1.00 11.41 120 GLU A CA 1
ATOM 946 C C . GLU A 1 120 ? 24.313 16.403 7.096 1.00 11.24 120 GLU A C 1
ATOM 947 O O . GLU A 1 120 ? 23.917 15.610 7.967 1.00 11.04 120 GLU A O 1
ATOM 953 N N . VAL A 1 121 ? 23.594 16.679 6.023 1.00 12.03 121 VAL A N 1
ATOM 954 C CA . VAL A 1 121 ? 22.344 15.997 5.808 1.00 12.70 121 VAL A CA 1
ATOM 955 C C . VAL A 1 121 ? 22.597 14.464 5.572 1.00 13.34 121 VAL A C 1
ATOM 956 O O . VAL A 1 121 ? 21.858 13.622 6.090 1.00 12.72 121 VAL A O 1
ATOM 960 N N . ASP A 1 122 ? 23.677 14.120 4.861 1.00 14.09 122 ASP A N 1
ATOM 961 C CA . ASP A 1 122 ? 24.009 12.707 4.679 1.00 14.54 122 ASP A CA 1
ATOM 962 C C . ASP A 1 122 ? 24.253 12.021 6.027 1.00 12.51 122 ASP A C 1
ATOM 963 O O . ASP A 1 122 ? 23.858 10.891 6.270 1.00 14.57 122 ASP A O 1
ATOM 972 N N . GLU A 1 123 ? 24.883 12.744 6.938 1.00 12.93 123 GLU A N 1
ATOM 973 C CA . GLU A 1 123 ? 25.137 12.211 8.288 1.00 12.08 123 GLU A CA 1
ATOM 974 C C . GLU A 1 123 ? 23.825 12.000 9.044 1.00 11.86 123 GLU A C 1
ATOM 975 O O . GLU A 1 123 ? 23.647 11.029 9.741 1.00 12.36 123 GLU A O 1
ATOM 981 N N . MET A 1 124 ? 22.886 12.926 8.904 1.00 11.79 124 MET A N 1
ATOM 982 C CA . MET A 1 124 ? 21.513 12.712 9.428 1.00 9.82 124 MET A CA 1
ATOM 983 C C . MET A 1 124 ? 20.864 11.472 8.899 1.00 10.68 124 MET A C 1
ATOM 984 O O . MET A 1 124 ? 20.265 10.704 9.639 1.00 11.29 124 MET A O 1
ATOM 989 N N . ILE A 1 125 ? 20.934 11.274 7.571 1.00 11.55 125 ILE A N 1
ATOM 990 C CA . ILE A 1 125 ? 20.374 10.029 7.035 1.00 12.54 125 ILE A CA 1
ATOM 991 C C . ILE A 1 125 ? 21.044 8.804 7.628 1.00 13.71 125 ILE A C 1
ATOM 992 O O . ILE A 1 125 ? 20.398 7.864 8.022 1.00 14.47 125 ILE A O 1
ATOM 997 N N . ARG A 1 126 ? 22.366 8.862 7.718 1.00 14.28 126 ARG A N 1
ATOM 998 C CA . ARG A 1 126 ? 23.122 7.733 8.241 1.00 14.91 126 ARG A CA 1
ATOM 999 C C . ARG A 1 126 ? 22.667 7.384 9.666 1.00 14.93 126 ARG A C 1
ATOM 1000 O O . ARG A 1 126 ? 22.620 6.211 10.077 1.00 17.10 126 ARG A O 1
ATOM 1008 N N . GLU A 1 127 ? 22.347 8.402 10.467 1.00 14.05 127 GLU A N 1
ATOM 1009 C CA . GLU A 1 127 ? 21.933 8.159 11.840 1.00 15.35 127 GLU A CA 1
ATOM 1010 C C . GLU A 1 127 ? 20.670 7.265 11.881 1.00 15.49 127 GLU A C 1
ATOM 1011 O O . GLU A 1 127 ? 20.541 6.416 12.727 1.00 18.42 127 GLU A O 1
ATOM 1017 N N . ALA A 1 128 ? 19.721 7.529 10.998 1.00 14.37 128 ALA A N 1
ATOM 1018 C CA . ALA A 1 128 ? 18.438 6.796 10.993 1.00 14.01 128 ALA A CA 1
ATOM 1019 C C . ALA A 1 128 ? 18.448 5.510 10.141 1.00 15.05 128 ALA A C 1
ATOM 1020 O O . ALA A 1 128 ? 17.542 4.668 10.253 1.00 15.32 128 ALA A O 1
ATOM 1022 N N . ASP A 1 129 ? 19.449 5.415 9.270 1.00 15.09 129 ASP A N 1
ATOM 1023 C CA . ASP A 1 129 ? 19.426 4.427 8.170 1.00 15.05 129 ASP A CA 1
ATOM 1024 C C . ASP A 1 129 ? 19.981 3.079 8.606 1.00 16.24 129 ASP A C 1
ATOM 1025 O O . ASP A 1 129 ? 21.083 2.646 8.232 1.00 16.09 129 ASP A O 1
ATOM 1030 N N . ILE A 1 130 ? 19.151 2.380 9.372 1.00 16.53 130 ILE A N 1
ATOM 1031 C CA . ILE A 1 130 ? 19.543 1.105 9.908 1.00 18.35 130 ILE A CA 1
ATOM 1032 C C . ILE A 1 130 ? 19.935 0.121 8.844 1.00 17.91 130 ILE A C 1
ATOM 1033 O O . ILE A 1 130 ? 20.952 -0.618 8.999 1.00 19.34 130 ILE A O 1
ATOM 1038 N N . ASP A 1 131 ? 19.171 0.057 7.767 1.00 18.10 131 ASP A N 1
ATOM 1039 C CA . ASP A 1 131 ? 19.455 -0.976 6.747 1.00 17.73 131 ASP A CA 1
ATOM 1040 C C . ASP A 1 131 ? 20.492 -0.573 5.677 1.00 17.99 131 ASP A C 1
ATOM 1041 O O . ASP A 1 131 ? 20.818 -1.379 4.786 1.00 19.80 131 ASP A O 1
ATOM 1046 N N . GLY A 1 132 ? 21.012 0.629 5.769 1.00 17.33 132 GLY A N 1
ATOM 1047 C CA . GLY A 1 132 ? 22.127 1.089 4.938 1.00 1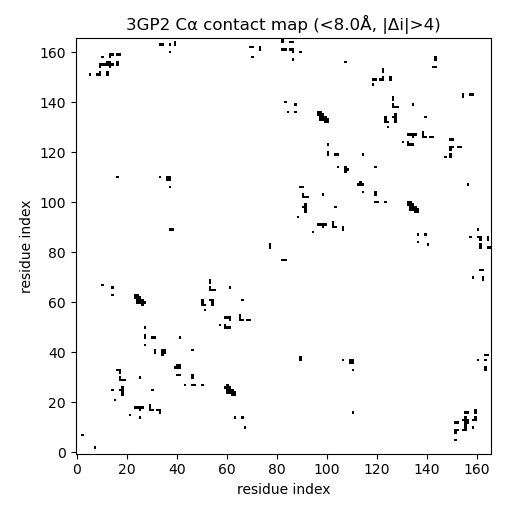5.52 132 GLY A CA 1
ATOM 1048 C C . GLY A 1 132 ? 21.812 1.426 3.485 1.00 16.78 132 GLY A C 1
ATOM 1049 O O . GLY A 1 132 ? 22.758 1.591 2.683 1.00 17.05 132 GLY A O 1
ATOM 1050 N N . ASP A 1 133 ? 20.537 1.512 3.152 1.00 16.02 133 ASP A N 1
ATOM 1051 C CA . ASP A 1 133 ? 20.138 1.781 1.776 1.00 15.17 133 ASP A CA 1
ATOM 1052 C C . ASP A 1 133 ? 20.173 3.201 1.333 1.00 14.41 133 ASP A C 1
ATOM 1053 O O . ASP A 1 133 ? 19.886 3.505 0.174 1.00 15.84 133 ASP A O 1
ATOM 1058 N N . GLY A 1 134 ? 20.607 4.093 2.209 1.00 13.55 134 GLY A N 1
ATOM 1059 C CA . GLY A 1 134 ? 20.706 5.493 1.911 1.00 15.50 134 GLY A CA 1
ATOM 1060 C 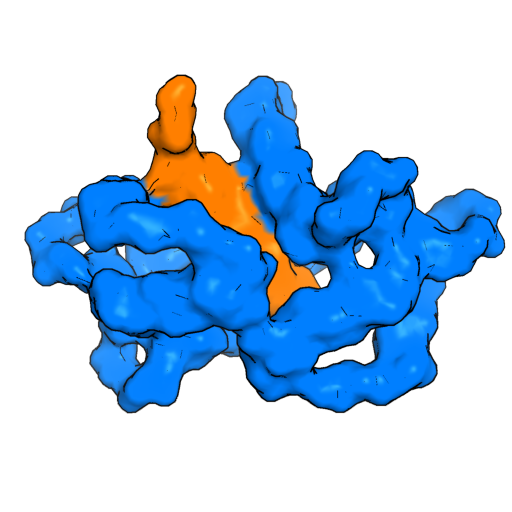C . GLY A 1 134 ? 19.457 6.342 1.960 1.00 13.97 134 GLY A C 1
ATOM 1061 O O . GLY A 1 134 ? 19.430 7.465 1.448 1.00 15.25 134 GLY A O 1
ATOM 1062 N N . GLN A 1 135 ? 18.421 5.750 2.519 1.00 12.74 135 GLN A N 1
ATOM 1063 C CA . GLN A 1 135 ? 17.124 6.447 2.639 1.00 12.96 135 GLN A CA 1
ATOM 1064 C C . GLN A 1 135 ? 16.436 5.951 3.968 1.00 12.44 135 GLN A C 1
ATOM 1065 O O . GLN A 1 135 ? 16.874 4.983 4.572 1.00 13.09 135 GLN A O 1
ATOM 1071 N N . VAL A 1 136 ? 15.432 6.663 4.441 1.00 12.52 136 VAL A N 1
ATOM 1072 C CA . VAL A 1 136 ? 14.849 6.374 5.738 1.00 12.84 136 VAL A CA 1
ATOM 1073 C C . VAL A 1 136 ? 13.412 5.898 5.518 1.00 12.28 136 VAL A C 1
ATOM 1074 O O . VAL A 1 136 ? 12.548 6.618 5.042 1.00 13.14 136 VAL A O 1
ATOM 1078 N N . ASN A 1 137 ? 13.159 4.660 5.894 1.00 13.59 137 ASN A N 1
ATOM 1079 C CA . ASN A 1 137 ? 11.814 4.128 5.791 1.00 13.21 137 ASN A CA 1
ATOM 1080 C C . ASN A 1 137 ? 11.023 4.395 7.065 1.00 14.58 137 ASN A C 1
ATOM 1081 O O . ASN A 1 137 ? 11.512 5.018 8.009 1.00 14.92 137 ASN A O 1
ATOM 1086 N N . TYR A 1 138 ? 9.800 3.929 7.056 1.00 16.51 138 TYR A N 1
ATOM 1087 C CA . TYR A 1 138 ? 8.859 4.261 8.103 1.00 16.80 138 TYR A CA 1
ATOM 1088 C C . TYR A 1 138 ? 9.337 3.697 9.418 1.00 15.59 138 TYR A C 1
ATOM 1089 O O . TYR A 1 138 ? 9.322 4.397 10.446 1.00 16.37 138 TYR A O 1
ATOM 1098 N N . GLU A 1 139 ? 9.781 2.446 9.412 1.00 17.37 139 GLU A N 1
ATOM 1099 C CA . GLU A 1 139 ? 10.237 1.797 10.649 1.00 18.89 139 GLU A CA 1
ATOM 1100 C C . GLU A 1 139 ? 11.505 2.422 11.223 1.00 17.22 139 GLU A C 1
ATOM 1101 O O . GLU A 1 139 ? 11.635 2.610 12.428 1.00 18.71 139 GLU A O 1
ATOM 1107 N N . GLU A 1 140 ? 12.367 2.898 10.325 1.00 16.06 140 GLU A N 1
ATOM 1108 C CA . GLU A 1 140 ? 13.551 3.605 10.714 1.00 15.80 140 GLU A CA 1
ATOM 1109 C C . GLU A 1 140 ? 13.196 4.937 11.340 1.00 14.39 140 GLU A C 1
ATOM 1110 O O . GLU A 1 140 ? 13.815 5.351 12.333 1.00 15.90 140 GLU A O 1
ATOM 1116 N N . PHE A 1 141 ? 12.173 5.591 10.793 1.00 14.57 141 PHE A N 1
ATOM 1117 C CA . PHE A 1 141 ? 11.709 6.872 11.339 1.00 15.34 141 PHE A CA 1
ATOM 1118 C C . PHE A 1 141 ? 11.173 6.691 12.762 1.00 15.68 141 PHE A C 1
ATOM 1119 O O . PHE A 1 141 ? 11.496 7.469 13.653 1.00 16.11 141 PHE A O 1
ATOM 1127 N N . VAL A 1 142 ? 10.409 5.623 12.957 1.00 16.19 142 VAL A N 1
ATOM 1128 C CA . VAL A 1 142 ? 9.773 5.321 14.229 1.00 18.40 142 VAL A CA 1
ATOM 1129 C C . VAL A 1 142 ? 10.887 5.103 15.233 1.00 18.12 142 VAL A C 1
ATOM 1130 O O . VAL A 1 142 ? 10.908 5.614 16.373 1.00 20.93 142 VAL A O 1
ATOM 1134 N N . GLN A 1 143 ? 11.879 4.351 14.801 1.00 20.14 143 GLN A N 1
ATOM 1135 C CA . GLN A 1 143 ? 12.980 3.983 15.687 1.00 20.76 143 GLN A CA 1
ATOM 1136 C C . GLN A 1 143 ? 13.829 5.177 16.124 1.00 22.79 143 GLN A C 1
ATOM 1137 O O . GLN A 1 143 ? 14.371 5.218 17.232 1.00 24.23 143 GLN A O 1
ATOM 1143 N N . MET A 1 144 ? 13.893 6.181 15.262 1.00 22.74 144 MET A N 1
ATOM 1144 C CA . MET A 1 144 ? 14.518 7.448 15.672 1.00 26.37 144 MET A CA 1
ATOM 1145 C C . MET A 1 144 ? 13.869 8.116 16.887 1.00 29.94 144 MET A C 1
ATOM 1146 O O . MET A 1 144 ? 14.558 8.866 17.586 1.00 32.02 144 MET A O 1
ATOM 1151 N N . MET A 1 145 ? 12.587 7.890 17.116 1.00 34.22 145 MET A N 1
ATOM 1152 C CA . MET A 1 145 ? 11.850 8.516 18.259 1.00 37.40 145 MET A CA 1
ATOM 1153 C C . MET A 1 145 ? 11.991 7.646 19.509 1.00 40.74 145 MET A C 1
ATOM 1154 O O . MET A 1 145 ? 11.925 8.126 20.641 1.00 41.48 145 MET A O 1
ATOM 1159 N N . THR A 1 146 ? 12.164 6.361 19.260 1.00 43.38 146 THR A N 1
ATOM 1160 C CA . THR A 1 146 ? 12.216 5.304 20.266 1.00 46.10 146 THR A CA 1
ATOM 1161 C C . THR A 1 146 ? 13.690 5.043 20.529 1.00 47.69 146 THR A C 1
ATOM 1162 O O . THR A 1 146 ? 14.342 5.777 21.306 1.00 49.28 146 THR A O 1
ATOM 1166 N N . ALA A 1 147 ? 14.212 4.036 19.820 1.00 49.10 147 ALA A N 1
ATOM 1167 C CA . ALA A 1 147 ? 15.666 3.752 19.715 1.00 50.05 147 ALA A CA 1
ATOM 1168 C C . ALA A 1 147 ? 16.301 3.843 21.093 1.00 50.86 147 ALA A C 1
ATOM 1169 O O . ALA A 1 147 ? 15.709 3.351 22.058 1.00 51.98 147 ALA A O 1
ATOM 1174 N N . SER B 2 2 ? 31.091 19.817 17.637 1.00 25.88 1 SER B N 1
ATOM 1175 C CA . SER B 2 2 ? 30.870 19.461 16.239 1.00 24.49 1 SER B CA 1
ATOM 1176 C C . SER B 2 2 ? 29.364 19.129 16.059 1.00 22.27 1 SER B C 1
ATOM 1177 O O . SER B 2 2 ? 28.705 18.546 16.973 1.00 23.61 1 SER B O 1
ATOM 1180 N N . PHE B 2 3 ? 28.844 19.558 14.911 1.00 19.76 2 PHE B N 1
ATOM 1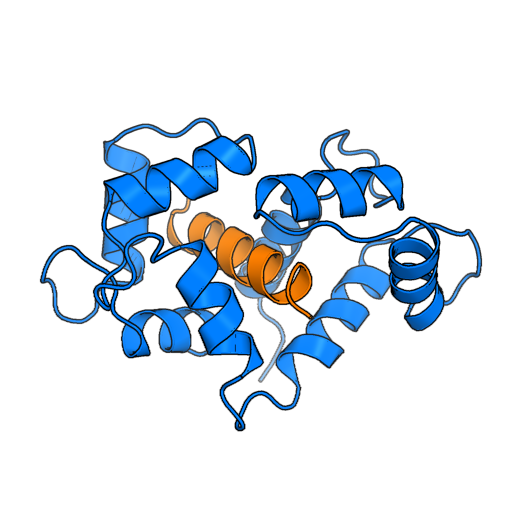181 C CA . PHE B 2 3 ? 27.512 19.159 14.475 1.00 17.29 2 PHE B CA 1
ATOM 1182 C C . PHE B 2 3 ? 27.185 17.739 14.858 1.00 16.51 2 PHE B C 1
ATOM 1183 O O . PHE B 2 3 ? 27.894 16.800 14.496 1.00 17.80 2 PHE B O 1
ATOM 1191 N N . ASN B 2 4 ? 26.052 17.576 15.557 1.00 13.48 3 ASN B N 1
ATOM 1192 C CA . ASN B 2 4 ? 25.583 16.293 15.977 1.00 12.52 3 ASN B CA 1
ATOM 1193 C C . ASN B 2 4 ? 24.299 15.991 15.170 1.00 11.34 3 ASN B C 1
ATOM 1194 O O . ASN B 2 4 ? 23.236 16.573 15.389 1.00 11.76 3 ASN B O 1
ATOM 1199 N N . ALA B 2 5 ? 24.476 15.134 14.169 1.00 11.80 4 ALA B N 1
ATOM 1200 C CA . ALA B 2 5 ? 23.419 14.800 13.218 1.00 10.99 4 ALA B CA 1
ATOM 1201 C C . ALA B 2 5 ? 22.280 14.112 13.945 1.00 11.89 4 ALA B C 1
ATOM 1202 O O . ALA B 2 5 ? 21.135 14.269 13.565 1.00 11.61 4 ALA B O 1
ATOM 1204 N N . ARG B 2 6 ? 22.565 13.350 14.984 1.00 11.89 5 ARG B N 1
ATOM 1205 C CA . ARG B 2 6 ? 21.509 12.556 15.651 1.00 12.16 5 ARG B CA 1
ATOM 1206 C C . ARG B 2 6 ? 20.620 13.531 16.390 1.00 12.02 5 ARG B C 1
ATOM 1207 O O . ARG B 2 6 ? 19.377 13.478 16.317 1.00 12.04 5 ARG B O 1
ATOM 1215 N N . ARG B 2 7 ? 21.257 14.484 17.058 1.00 11.97 6 ARG B N 1
ATOM 1216 C CA . ARG B 2 7 ? 20.472 15.503 17.778 1.00 12.10 6 ARG B CA 1
ATOM 1217 C C . ARG B 2 7 ? 19.667 16.365 16.820 1.00 11.21 6 ARG B C 1
ATOM 1218 O O . ARG B 2 7 ? 18.504 16.736 17.099 1.00 12.31 6 ARG B O 1
ATOM 1226 N N . LYS B 2 8 ? 20.286 16.705 15.705 1.00 11.05 7 LYS B N 1
ATOM 1227 C CA . LYS B 2 8 ? 19.624 17.554 14.725 1.00 10.80 7 LYS B CA 1
ATOM 1228 C C . LYS B 2 8 ? 18.365 16.851 14.151 1.00 9.92 7 LYS B C 1
ATOM 1229 O O . LYS B 2 8 ? 17.273 17.437 14.062 1.00 10.83 7 LYS B O 1
ATOM 1235 N N . LEU B 2 9 ? 18.512 15.602 13.735 1.00 11.20 8 LEU B N 1
ATOM 1236 C CA . LEU B 2 9 ? 17.392 14.860 13.152 1.00 10.89 8 LEU B CA 1
ATOM 1237 C C . LEU B 2 9 ? 16.319 14.582 14.192 1.00 10.11 8 LEU B C 1
ATOM 1238 O O . LEU B 2 9 ? 15.124 14.768 13.935 1.00 11.89 8 LEU B O 1
ATOM 1243 N N . LYS B 2 10 ? 16.724 14.175 15.403 1.00 10.11 9 LYS B N 1
ATOM 1244 C CA . LYS B 2 10 ? 15.736 13.963 16.471 1.00 10.80 9 LYS B CA 1
ATOM 1245 C C . LYS B 2 10 ? 14.972 15.245 16.784 1.00 11.42 9 LYS B C 1
ATOM 1246 O O . LYS B 2 10 ? 13.754 15.198 16.958 1.00 11.36 9 LYS B O 1
ATOM 1255 N N . GLY B 2 11 ? 15.688 16.362 16.897 1.00 10.49 10 GLY B N 1
ATOM 1256 C CA . GLY B 2 11 ? 15.018 17.647 17.180 1.00 11.36 10 GLY B CA 1
ATOM 1257 C C . GLY B 2 11 ? 13.980 17.939 16.081 1.00 10.68 10 GLY B C 1
ATOM 1258 O O . GLY B 2 11 ? 12.851 18.393 16.368 1.00 11.05 10 GLY B O 1
ATOM 1259 N N . ALA B 2 12 ? 14.360 17.718 14.811 1.00 10.29 11 ALA B N 1
ATOM 1260 C CA . ALA B 2 12 ? 13.444 18.003 13.663 1.00 10.17 11 ALA B CA 1
ATOM 1261 C C . ALA B 2 12 ? 12.225 17.064 13.656 1.00 9.70 11 ALA B C 1
ATOM 1262 O O . ALA B 2 12 ? 11.124 17.526 13.398 1.00 10.10 11 ALA B O 1
ATOM 1264 N N . ILE B 2 13 ? 12.435 15.799 13.989 1.00 9.02 12 ILE B N 1
ATOM 1265 C CA . ILE B 2 13 ? 11.350 14.824 14.077 1.00 10.50 12 ILE B CA 1
ATOM 1266 C C . ILE B 2 13 ? 10.378 15.179 15.210 1.00 10.67 12 ILE B C 1
ATOM 1267 O O . ILE B 2 13 ? 9.160 15.178 15.019 1.00 12.05 12 ILE B O 1
ATOM 1272 N N . LEU B 2 14 ? 10.936 15.513 16.371 1.00 10.37 13 LEU B N 1
ATOM 1273 C CA . LEU B 2 14 ? 10.103 15.889 17.508 1.00 12.30 13 LEU B CA 1
ATOM 1274 C C . LEU B 2 14 ? 9.270 17.130 17.203 1.00 10.52 13 LEU B C 1
ATOM 1275 O O . LEU B 2 14 ? 8.053 17.226 17.499 1.00 12.11 13 LEU B O 1
ATOM 1280 N N . THR B 2 15 ? 9.892 18.125 16.539 1.00 11.30 14 THR B N 1
ATOM 1281 C CA . THR B 2 15 ? 9.207 19.366 16.087 1.00 11.90 14 THR B CA 1
ATOM 1282 C C . THR B 2 15 ? 8.056 19.029 15.141 1.00 11.55 14 THR B C 1
ATOM 1283 O O . THR B 2 15 ? 6.959 19.542 15.307 1.00 12.33 14 THR B O 1
ATOM 1287 N N . THR B 2 16 ? 8.325 18.147 14.181 1.00 11.57 15 THR B N 1
ATOM 1288 C CA . THR B 2 16 ? 7.294 17.740 13.222 1.00 13.34 15 THR B CA 1
ATOM 1289 C C . THR B 2 16 ? 6.125 16.981 13.893 1.00 13.14 15 THR B C 1
ATOM 1290 O O . THR B 2 16 ? 4.977 17.231 13.611 1.00 14.08 15 THR B O 1
ATOM 1294 N N . MET B 2 17 ? 6.421 16.225 14.921 1.00 12.83 16 MET B N 1
ATOM 1295 C CA . MET B 2 17 ? 5.379 15.517 15.640 1.00 15.02 16 MET B CA 1
ATOM 1296 C C . MET B 2 17 ? 4.492 16.516 16.350 1.00 14.90 16 MET B C 1
ATOM 1297 O O . MET B 2 17 ? 3.272 16.370 16.347 1.00 16.85 16 MET B O 1
ATOM 1305 N N . LEU B 2 18 ? 5.081 17.555 16.920 1.00 14.85 17 LEU B N 1
ATOM 1306 C CA . LEU B 2 18 ? 4.266 18.539 17.620 1.00 17.01 17 LEU B CA 1
ATOM 1307 C C . LEU B 2 18 ? 3.437 19.358 16.643 1.00 18.39 17 LEU B C 1
ATOM 1308 O O . LEU B 2 18 ? 2.319 19.850 16.975 1.00 21.61 17 LEU B O 1
ATOM 1317 N N . ALA B 2 19 ? 3.997 19.570 15.461 1.00 19.85 18 ALA B N 1
ATOM 1318 C CA . ALA B 2 19 ? 3.377 20.403 14.445 1.00 21.97 18 ALA B CA 1
ATOM 1319 C C . ALA B 2 19 ? 2.196 19.651 13.763 1.00 23.80 18 ALA B C 1
ATOM 1320 O O . ALA B 2 19 ? 1.367 20.367 13.144 1.00 28.17 18 ALA B O 1
ATOM 1322 N N . THR B 2 20 ? 2.032 18.334 13.994 1.00 26.57 19 THR B N 1
ATOM 1323 C CA . THR B 2 20 ? 0.860 17.387 13.598 1.00 30.06 19 THR B CA 1
ATOM 1324 C C . THR B 2 20 ? -0.451 17.494 14.404 1.00 33.00 19 THR B C 1
ATOM 1325 O O . THR B 2 20 ? -0.484 17.859 15.592 1.00 36.05 19 THR B O 1
ATOM 1329 N N . ALA B 2 21 ? -1.569 17.198 13.736 1.00 35.38 20 ALA B N 1
ATOM 1330 C CA . ALA B 2 21 ? -2.944 17.244 14.370 1.00 36.80 20 ALA B CA 1
ATOM 1331 C C . ALA B 2 21 ? -3.046 16.399 15.660 1.00 38.44 20 ALA B C 1
ATOM 1332 O O . ALA B 2 21 ? -3.366 16.936 16.743 1.00 40.77 20 ALA B O 1
#

Secondary structure (DSSP, 8-state):
----HHHHHHHHHHHHHH-TT-SS-B-HHHHHHHHHHTT----HHHHHHHHHHH-TT-SSSB-HHHHHHHHHHHHH--TT-HHHHHHHHHH-TT-SSEE-HHHHHHHHHHTT----HHHHHHHHHHH-TT-SSSEEHHHHHHHH--/---HHHHHHHHHHHHHHH--

Solvent-accessible surface area: 8953 Å² total; per-residue (Å²): 192,140,110,63,152,61,75,76,24,16,46,136,28,0,14,53,1,2,10,101,105,61,91,37,41,0,45,24,163,19,3,0,59,0,16,119,32,4,66,45,131,18,74,110,67,89,8,63,82,36,0,97,119,10,23,99,92,61,91,33,32,0,46,56,84,10,1,55,55,20,2,66,140,28,60,149,105,24,143,70,55,127,46,15,109,45,0,12,154,15,1,6,100,102,62,90,32,84,5,38,25,57,21,3,94,83,0,2,96,59,1,55,48,200,44,72,85,130,47,2,59,55,0,8,164,58,3,20,129,88,61,72,45,54,6,41,24,100,8,2,25,70,12,34,96,99,163,65,55,1,121,81,28,8,37,0,0,4,15,0,0,0,9,3,10,119

Nearest PDB structures (foldseek):
  3o78-assembly3_B  TM=9.015E-01  e=1.879E-21  Gallus gallus
  1vrk-assembly1_A  TM=8.922E-01  e=4.470E-21  synthetic construct
  2vb6-assembly1_B  TM=8.182E-01  e=1.580E-21  Gallus gallus
  4dbq-assembly1_B  TM=8.176E-01  e=3.759E-21  Drosophila melanogaster
  6u3d-assembly2_B  TM=7.187E-01  e=1.004E-20  Homo sapiens